Protein AF-A0A6L6EJC8-F1 (afdb_monomer)

Foldseek 3Di:
DQLVPDAPPQDPADWAWDVVVCVVVVHPTDTDRQNCPGPVRHVCRVVVSVVSSVVD

Structure (mmCIF, N/CA/C/O backbone):
data_AF-A0A6L6EJC8-F1
#
_entry.id   AF-A0A6L6EJC8-F1
#
loop_
_atom_site.group_PDB
_atom_site.id
_atom_site.type_symbol
_atom_site.label_atom_id
_atom_site.label_alt_id
_atom_site.label_comp_id
_atom_site.label_asym_id
_atom_site.label_entity_id
_atom_site.label_seq_id
_atom_site.pdbx_PDB_ins_code
_atom_site.Cartn_x
_atom_site.Cartn_y
_atom_site.Cartn_z
_atom_site.occupancy
_atom_site.B_iso_or_equiv
_atom_site.auth_seq_id
_atom_site.auth_comp_id
_atom_site.auth_asym_id
_atom_site.auth_atom_id
_atom_site.pdbx_PDB_model_num
ATOM 1 N N . MET A 1 1 ? 16.068 9.182 -21.570 1.00 59.62 1 MET A N 1
ATOM 2 C CA . MET A 1 1 ? 15.703 8.603 -2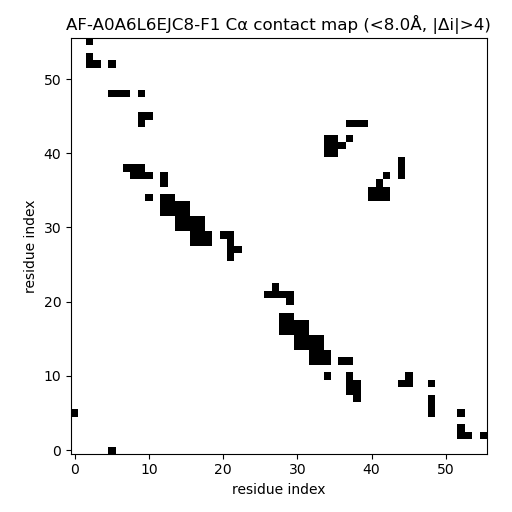0.260 1.00 59.62 1 MET A CA 1
ATOM 3 C C . MET A 1 1 ? 16.797 7.629 -19.883 1.00 59.62 1 MET A C 1
ATOM 5 O O . MET A 1 1 ? 17.145 6.807 -20.716 1.00 59.62 1 MET A O 1
ATOM 9 N N . THR A 1 2 ? 17.393 7.762 -18.702 1.00 63.81 2 THR A N 1
ATOM 10 C CA . THR A 1 2 ? 18.252 6.698 -18.165 1.00 63.81 2 THR A CA 1
ATOM 11 C C . THR A 1 2 ? 17.350 5.561 -17.668 1.00 63.81 2 THR A C 1
ATOM 13 O O . THR A 1 2 ? 16.190 5.832 -17.346 1.00 63.81 2 THR A O 1
ATOM 16 N N . PRO A 1 3 ? 17.825 4.308 -17.563 1.00 65.94 3 PRO A N 1
ATOM 17 C CA . PRO A 1 3 ? 17.025 3.226 -16.978 1.00 65.94 3 PRO A CA 1
ATOM 18 C C . PRO A 1 3 ? 16.474 3.618 -15.596 1.00 65.94 3 PRO A C 1
ATOM 20 O O . PRO A 1 3 ? 15.293 3.452 -15.311 1.00 65.94 3 PRO A O 1
ATOM 23 N N . ALA A 1 4 ? 17.274 4.322 -14.789 1.00 71.94 4 ALA A N 1
ATOM 24 C CA . ALA A 1 4 ? 16.847 4.868 -13.500 1.00 71.94 4 ALA A CA 1
ATOM 25 C C . ALA A 1 4 ? 15.658 5.857 -13.568 1.00 71.94 4 ALA A C 1
ATOM 27 O O . ALA A 1 4 ? 14.937 5.995 -12.578 1.00 71.94 4 ALA A O 1
ATOM 28 N N . SER A 1 5 ? 15.430 6.533 -14.704 1.00 83.38 5 SER A N 1
ATOM 29 C CA . SER A 1 5 ? 14.353 7.517 -14.886 1.00 83.38 5 SER A CA 1
ATOM 30 C C . SER A 1 5 ? 13.046 6.932 -15.442 1.00 83.38 5 SER A C 1
ATOM 32 O O . SER A 1 5 ? 12.116 7.694 -15.693 1.00 83.38 5 SER A O 1
ATOM 34 N N . LEU A 1 6 ? 12.957 5.619 -15.690 1.00 91.38 6 LEU A N 1
ATOM 35 C CA . LEU A 1 6 ? 11.713 4.977 -16.124 1.00 91.38 6 LEU A CA 1
ATOM 36 C C . LEU A 1 6 ? 10.761 4.808 -14.925 1.00 91.38 6 LEU A C 1
ATOM 38 O O . LEU A 1 6 ? 11.077 4.112 -13.957 1.00 91.38 6 LEU A O 1
ATOM 42 N N . SER A 1 7 ? 9.607 5.477 -14.961 1.00 94.06 7 SER A N 1
ATOM 43 C CA . SER A 1 7 ? 8.560 5.377 -13.935 1.00 94.06 7 SER A CA 1
ATOM 44 C C . SER A 1 7 ? 7.230 5.911 -14.469 1.00 94.06 7 SER A C 1
ATOM 46 O O . SER A 1 7 ? 7.210 6.824 -15.293 1.00 94.06 7 SER A O 1
ATOM 48 N N . MET A 1 8 ? 6.125 5.359 -13.972 1.00 94.62 8 MET A N 1
ATOM 49 C CA . MET A 1 8 ? 4.766 5.883 -14.147 1.00 94.62 8 MET A CA 1
ATOM 50 C C . MET A 1 8 ? 4.289 6.655 -12.904 1.00 94.62 8 MET A C 1
ATOM 52 O O . MET A 1 8 ? 3.124 7.035 -12.820 1.00 94.62 8 MET A O 1
ATOM 56 N N . GLY A 1 9 ? 5.170 6.860 -11.920 1.00 94.69 9 GLY A N 1
ATOM 57 C CA . GLY A 1 9 ? 4.809 7.383 -10.605 1.00 94.69 9 GLY A CA 1
ATOM 58 C C . GLY A 1 9 ? 4.313 6.305 -9.640 1.00 94.69 9 GLY A C 1
ATOM 59 O O . GLY A 1 9 ? 3.649 6.628 -8.658 1.00 94.69 9 GLY A O 1
ATOM 60 N N . GLU A 1 10 ? 4.615 5.030 -9.899 1.00 96.88 10 GLU A N 1
ATOM 61 C CA . GLU A 1 10 ? 4.312 3.937 -8.980 1.00 96.88 10 GLU A CA 1
ATOM 62 C C . GLU A 1 10 ? 4.987 4.105 -7.614 1.00 96.88 10 GLU A C 1
ATOM 64 O O . GLU A 1 10 ? 6.119 4.567 -7.461 1.00 96.88 10 GLU A O 1
ATOM 69 N N . GLY A 1 11 ? 4.280 3.666 -6.587 1.00 95.69 11 GLY A N 1
ATOM 70 C CA . GLY A 1 11 ? 4.667 3.806 -5.204 1.00 95.69 11 GLY A CA 1
ATOM 71 C C . GLY A 1 11 ? 4.122 5.062 -4.545 1.00 95.69 11 GLY A C 1
ATOM 72 O O . GLY A 1 11 ? 3.070 5.563 -4.917 1.00 95.69 11 GLY A O 1
ATOM 73 N N . ASN A 1 12 ? 4.759 5.481 -3.445 1.00 96.62 12 ASN A N 1
ATOM 74 C CA . ASN A 1 12 ? 4.289 6.583 -2.587 1.00 96.62 12 ASN A CA 1
ATOM 75 C C . ASN A 1 12 ? 2.802 6.516 -2.172 1.00 96.62 12 ASN A C 1
ATOM 77 O O . ASN A 1 12 ? 2.218 7.509 -1.750 1.00 96.62 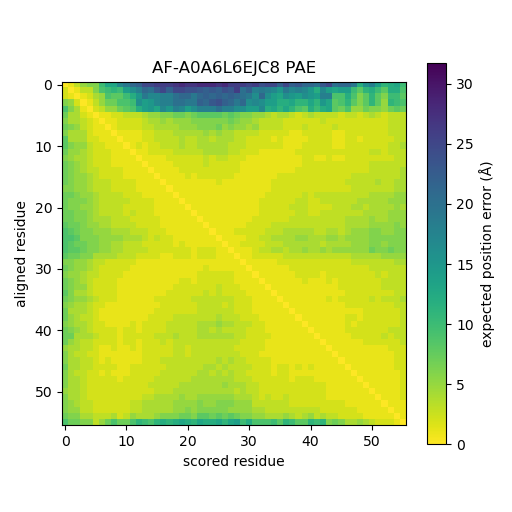12 ASN A O 1
ATOM 81 N N . THR A 1 13 ? 2.198 5.328 -2.223 1.00 98.31 13 THR A N 1
ATOM 82 C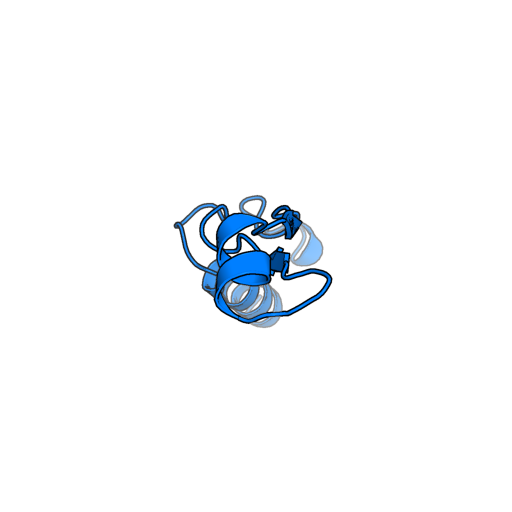 CA . THR A 1 13 ? 0.811 5.106 -1.818 1.00 98.31 13 THR A CA 1
ATOM 83 C C . THR A 1 13 ? 0.653 5.307 -0.304 1.00 98.31 13 THR A C 1
ATOM 85 O O . THR A 1 13 ? 1.564 4.978 0.469 1.00 98.31 13 THR A O 1
ATOM 88 N N . PRO A 1 14 ? -0.476 5.843 0.179 1.00 98.38 14 PRO A N 1
ATOM 89 C CA . PRO A 1 14 ? -0.643 6.156 1.592 1.00 98.38 14 PRO A CA 1
ATOM 90 C C . PRO A 1 14 ? -0.798 4.901 2.462 1.00 98.38 14 PRO A C 1
ATOM 92 O O . PRO A 1 14 ? -1.243 3.839 2.016 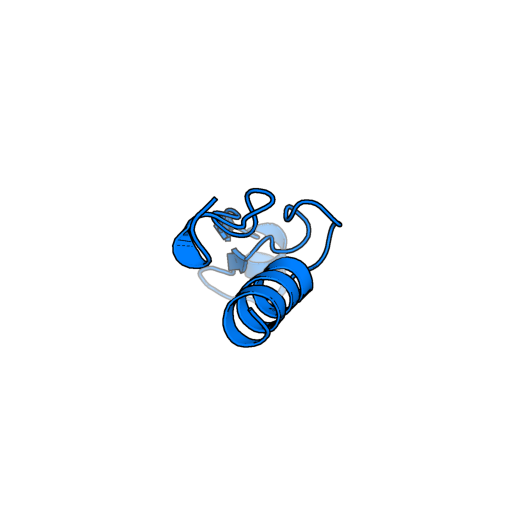1.00 98.38 14 PRO A O 1
ATOM 95 N N . LEU A 1 15 ? -0.457 5.048 3.744 1.00 98.50 15 LEU A N 1
ATOM 96 C CA . LEU A 1 15 ? -0.948 4.169 4.803 1.00 98.50 15 LEU A CA 1
ATOM 97 C C . LEU A 1 15 ? -2.271 4.737 5.316 1.00 98.50 15 LEU A C 1
ATOM 99 O O . LEU A 1 15 ? -2.323 5.870 5.787 1.00 98.50 15 LEU A O 1
ATOM 103 N N . VAL A 1 16 ? -3.335 3.949 5.233 1.00 98.38 16 VAL A N 1
ATOM 104 C CA . VAL A 1 16 ? -4.687 4.347 5.628 1.00 98.38 16 VAL A CA 1
ATOM 105 C C . VAL A 1 16 ? -5.047 3.644 6.930 1.00 98.38 16 VAL A C 1
ATOM 107 O O . VAL A 1 16 ? -4.973 2.418 7.020 1.00 98.38 16 VAL A O 1
ATOM 110 N N . LEU A 1 17 ? -5.429 4.411 7.951 1.00 98.56 17 LEU A N 1
ATOM 111 C CA . LEU A 1 17 ? -5.938 3.854 9.204 1.00 98.56 17 LEU A CA 1
ATOM 112 C C . LEU A 1 17 ? -7.328 3.250 8.966 1.00 98.56 17 LEU A C 1
ATOM 114 O O . LEU A 1 17 ? -8.195 3.898 8.384 1.00 98.56 17 LEU A O 1
ATOM 118 N N . LEU A 1 18 ? -7.560 2.035 9.466 1.00 98.62 18 LEU A N 1
ATOM 119 C CA . LEU A 1 18 ? -8.838 1.324 9.372 1.00 98.62 18 LEU A CA 1
ATOM 120 C C . LEU A 1 18 ? -9.511 1.224 10.754 1.00 98.62 18 LEU A C 1
ATOM 122 O O . LEU A 1 18 ? -9.533 0.148 11.359 1.00 98.62 18 LEU A O 1
ATOM 126 N N . PRO A 1 19 ? -10.085 2.323 11.286 1.00 98.25 19 PRO A N 1
ATOM 127 C CA . PRO A 1 19 ? -10.587 2.362 12.661 1.00 98.25 19 PRO A CA 1
ATOM 128 C C . PRO A 1 19 ? -11.774 1.417 12.886 1.00 98.25 19 PRO A C 1
ATOM 130 O O . PRO A 1 19 ? -11.887 0.804 13.945 1.00 98.25 19 PRO A O 1
ATOM 133 N N . THR A 1 20 ? -12.649 1.256 11.889 1.00 98.50 20 THR A N 1
ATOM 134 C CA . THR A 1 20 ? -13.790 0.330 11.966 1.00 98.50 20 THR A CA 1
ATOM 135 C C . THR A 1 20 ? -13.330 -1.119 12.084 1.00 98.50 20 THR A C 1
ATOM 137 O O . THR A 1 20 ? -13.885 -1.876 12.877 1.00 98.50 20 THR A O 1
ATOM 140 N N . LEU A 1 21 ? -12.285 -1.494 11.343 1.00 98.38 21 LEU A N 1
ATOM 141 C CA . LEU A 1 21 ? -11.729 -2.842 11.382 1.00 98.38 21 LEU A CA 1
ATOM 142 C C . LEU A 1 21 ? -10.986 -3.102 12.696 1.00 98.38 21 LEU A C 1
ATOM 144 O O . LEU A 1 21 ? -11.162 -4.158 13.296 1.00 98.38 21 LEU A O 1
ATOM 148 N N . ALA A 1 22 ? -10.230 -2.111 13.178 1.00 98.62 22 ALA A N 1
ATOM 149 C CA . ALA A 1 22 ? -9.541 -2.187 14.463 1.00 98.62 22 ALA A CA 1
ATOM 150 C C . ALA A 1 22 ? -10.530 -2.442 15.614 1.00 98.62 22 ALA A C 1
ATOM 152 O O . ALA A 1 22 ? -10.336 -3.380 16.385 1.00 98.62 22 ALA A O 1
ATOM 153 N N . ARG A 1 23 ? -11.652 -1.700 15.659 1.00 98.50 23 ARG A N 1
ATOM 154 C CA . ARG A 1 23 ? -12.735 -1.944 16.630 1.00 98.50 23 ARG A CA 1
ATOM 155 C C . ARG A 1 23 ? -13.358 -3.330 16.480 1.00 98.50 23 ARG A C 1
ATOM 157 O O . ARG A 1 23 ? -13.559 -4.007 17.480 1.00 98.50 23 ARG A O 1
ATOM 164 N N . LYS A 1 24 ? -13.645 -3.760 15.245 1.00 98.56 24 LYS A N 1
ATOM 165 C CA . LYS A 1 24 ? -14.270 -5.064 14.964 1.00 98.56 24 LYS A CA 1
ATOM 166 C C . LYS A 1 24 ? -13.437 -6.241 15.483 1.00 98.56 24 LYS A C 1
ATOM 168 O O . LYS A 1 24 ? -14.009 -7.252 15.874 1.00 98.56 24 LYS A O 1
ATOM 173 N N . TRP A 1 25 ? -12.112 -6.121 15.472 1.00 98.25 25 TRP A N 1
ATOM 174 C CA . TRP A 1 25 ? -11.195 -7.195 15.865 1.00 98.25 25 TRP A CA 1
ATOM 175 C C . TRP A 1 25 ? -10.518 -6.982 17.223 1.00 98.25 25 TRP A C 1
ATOM 177 O O . TRP A 1 25 ? -9.606 -7.727 17.563 1.00 98.25 25 TRP A O 1
ATOM 187 N N . GLY A 1 26 ? -10.940 -5.985 18.009 1.00 98.19 26 GLY A N 1
ATOM 188 C CA . GLY A 1 26 ? -10.350 -5.718 19.327 1.00 98.19 26 GLY A CA 1
ATOM 189 C C . GLY A 1 26 ? -8.868 -5.324 19.274 1.00 98.19 26 GLY A C 1
ATOM 190 O O . GLY A 1 26 ? -8.131 -5.557 20.227 1.00 98.19 26 GLY A O 1
ATOM 191 N N . MET A 1 27 ? -8.412 -4.749 18.158 1.00 98.25 27 MET A N 1
ATOM 192 C CA . MET A 1 27 ? -7.023 -4.331 17.956 1.00 98.25 27 MET A CA 1
ATOM 193 C C . MET A 1 27 ? -6.863 -2.830 18.218 1.00 98.25 27 MET A C 1
ATOM 195 O O . MET A 1 27 ? -7.757 -2.043 17.914 1.00 98.25 27 MET A O 1
ATOM 199 N N . ASN A 1 28 ? -5.690 -2.411 18.709 1.00 97.81 28 ASN A N 1
ATOM 200 C CA . ASN A 1 28 ? -5.393 -0.991 18.944 1.00 97.81 28 ASN A CA 1
ATOM 201 C C . ASN A 1 28 ? -5.439 -0.176 17.635 1.00 97.81 28 ASN A C 1
ATOM 203 O O . ASN A 1 28 ? -6.144 0.826 17.532 1.00 97.81 28 ASN A O 1
ATOM 207 N N . LYS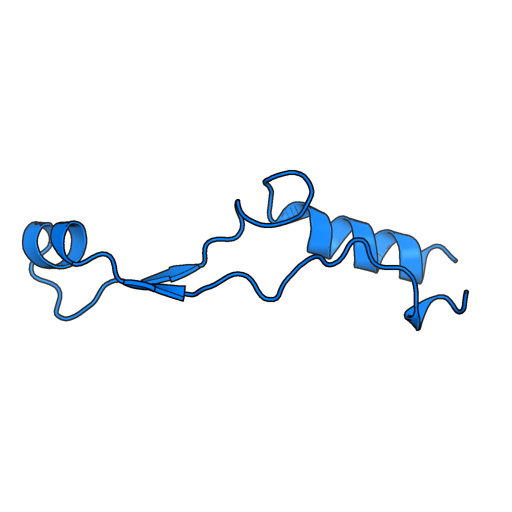 A 1 29 ? -4.701 -0.613 16.607 1.00 98.31 29 LYS A N 1
ATOM 208 C CA . LYS A 1 29 ? -4.659 0.043 15.293 1.00 98.31 29 LYS A CA 1
ATOM 209 C C . LYS A 1 29 ? -4.484 -0.995 14.195 1.00 98.31 29 LYS A C 1
ATOM 211 O O . LYS A 1 29 ? -3.682 -1.912 14.334 1.00 98.31 29 LYS A O 1
ATOM 216 N N . ILE A 1 30 ? -5.193 -0.798 13.089 1.00 98.62 30 ILE A N 1
ATOM 217 C CA . ILE A 1 30 ? -4.985 -1.530 11.840 1.00 98.62 30 ILE A CA 1
ATOM 218 C C . ILE A 1 30 ? -4.741 -0.503 10.749 1.00 98.62 30 ILE A C 1
ATOM 220 O O . ILE A 1 30 ? -5.506 0.452 10.613 1.00 98.62 30 ILE A O 1
ATOM 224 N N . TRP A 1 31 ? -3.686 -0.716 9.976 1.00 98.56 31 TRP A N 1
ATOM 225 C CA . TRP A 1 31 ? -3.317 0.121 8.845 1.00 98.56 31 TRP A CA 1
ATOM 226 C C . TRP A 1 31 ? -3.339 -0.714 7.574 1.00 98.56 31 TRP A C 1
ATOM 228 O O . TRP A 1 31 ? -2.930 -1.873 7.587 1.00 98.56 31 TRP A O 1
ATOM 238 N N . ALA A 1 32 ? -3.782 -0.117 6.475 1.00 98.38 32 ALA A N 1
ATOM 239 C CA . ALA A 1 32 ? -3.682 -0.699 5.148 1.00 98.38 32 ALA A CA 1
ATOM 240 C C . ALA A 1 32 ? -2.746 0.139 4.282 1.00 98.38 32 ALA A C 1
ATOM 242 O O . ALA A 1 32 ? -2.844 1.365 4.248 1.00 98.38 32 ALA A O 1
ATOM 243 N N . LYS A 1 33 ? -1.852 -0.526 3.552 1.00 98.56 33 LYS A N 1
ATOM 244 C CA . LYS A 1 33 ? -1.064 0.109 2.497 1.00 98.56 33 LYS A CA 1
ATOM 245 C C . LYS A 1 33 ? -1.907 0.150 1.224 1.00 98.56 33 LYS A C 1
ATOM 247 O O . LYS A 1 33 ? -2.224 -0.899 0.668 1.00 98.56 33 LYS A O 1
ATOM 252 N N . ALA A 1 34 ? -2.298 1.342 0.783 1.00 98.25 34 ALA A N 1
ATOM 253 C CA . ALA A 1 34 ? -3.241 1.528 -0.320 1.00 98.25 34 ALA A CA 1
ATOM 254 C C . ALA A 1 34 ? -2.589 1.341 -1.707 1.00 98.25 34 ALA A C 1
ATOM 256 O O . ALA A 1 34 ? -2.622 2.237 -2.543 1.00 98.25 34 ALA A O 1
ATOM 257 N N . GLU A 1 35 ? -1.999 0.170 -1.977 1.00 98.38 35 GLU A N 1
ATOM 258 C CA . GLU A 1 35 ? -1.336 -0.146 -3.260 1.00 98.38 35 GLU A CA 1
ATOM 259 C C . GLU A 1 35 ? -2.287 -0.168 -4.473 1.00 98.38 35 GLU A C 1
ATOM 261 O O . GLU A 1 35 ? -1.830 -0.181 -5.612 1.00 98.38 35 GLU A O 1
ATOM 266 N N . TYR A 1 36 ? -3.602 -0.124 -4.257 1.00 97.69 36 TYR A N 1
ATOM 267 C CA . TYR A 1 36 ? -4.573 0.079 -5.336 1.00 97.69 36 TYR A CA 1
ATOM 268 C C . TYR A 1 36 ? -4.561 1.515 -5.896 1.00 97.69 36 TYR A C 1
ATOM 270 O O . TYR A 1 36 ? -5.242 1.785 -6.875 1.00 97.69 36 TYR A O 1
ATOM 278 N N . LEU A 1 37 ? -3.818 2.441 -5.281 1.00 98.25 37 LEU A N 1
ATOM 279 C CA . LEU A 1 37 ? -3.625 3.811 -5.772 1.00 98.25 37 LEU A CA 1
ATOM 280 C C . LEU A 1 37 ? -2.380 3.967 -6.658 1.00 98.25 37 LEU A C 1
ATOM 282 O O . LEU A 1 37 ? -2.019 5.085 -7.012 1.00 98.25 37 LEU A O 1
ATOM 286 N N . ASN A 1 38 ? -1.707 2.868 -7.005 1.00 98.38 38 ASN A N 1
ATOM 287 C CA . ASN A 1 38 ? -0.710 2.890 -8.075 1.00 98.38 38 ASN A CA 1
ATOM 288 C C . ASN A 1 38 ? -1.379 3.171 -9.444 1.00 98.38 38 ASN A C 1
ATOM 290 O O . ASN A 1 38 ? -2.586 2.949 -9.571 1.00 98.38 38 ASN A O 1
ATOM 294 N N . PRO A 1 39 ? -0.626 3.619 -10.469 1.00 98.00 39 PRO A N 1
ATOM 295 C CA . PRO A 1 39 ? -1.167 4.042 -11.767 1.00 98.00 39 PRO A CA 1
ATOM 296 C C . PRO A 1 39 ? -2.155 3.080 -12.450 1.00 98.00 39 PRO A C 1
ATOM 298 O O . PRO A 1 39 ? -3.148 3.536 -13.012 1.00 98.00 39 PRO A O 1
ATOM 301 N N . THR A 1 40 ? -1.926 1.764 -12.394 1.00 97.50 40 THR A N 1
ATOM 302 C CA . THR A 1 40 ? -2.821 0.745 -12.984 1.00 97.50 40 THR A CA 1
ATOM 303 C C . THR A 1 40 ? -3.820 0.160 -11.985 1.00 97.50 40 THR A C 1
ATOM 305 O O . THR A 1 40 ? -4.610 -0.721 -12.322 1.00 97.50 40 THR A O 1
ATOM 308 N N . GLY A 1 41 ? -3.792 0.628 -10.738 1.00 97.56 41 GLY A N 1
ATOM 309 C CA . GLY A 1 41 ? -4.648 0.135 -9.666 1.00 97.56 41 GLY A CA 1
ATOM 310 C C . GLY A 1 41 ? -4.115 -1.106 -8.946 1.00 97.56 41 GLY A C 1
ATOM 311 O O . GLY A 1 41 ? -4.865 -1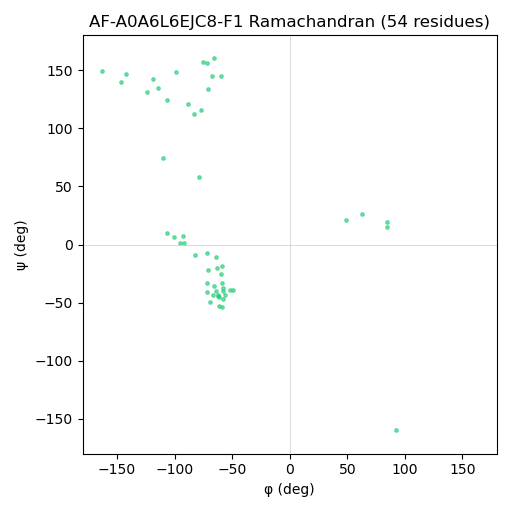.784 -8.242 1.00 97.56 41 GLY A O 1
ATOM 312 N N . SER A 1 42 ? -2.834 -1.445 -9.114 1.00 97.62 42 SER A N 1
ATOM 313 C CA . SER A 1 42 ? -2.250 -2.678 -8.582 1.00 97.62 42 SER A CA 1
ATOM 314 C C . SER A 1 42 ? -0.823 -2.476 -8.079 1.00 97.62 42 SER A C 1
ATOM 316 O O . SER A 1 42 ? -0.026 -1.756 -8.671 1.00 97.62 42 SER A O 1
ATOM 318 N N . TYR A 1 43 ? -0.445 -3.218 -7.034 1.00 97.75 43 TYR A N 1
ATOM 319 C CA . TYR A 1 43 ? 0.935 -3.258 -6.526 1.00 97.75 43 TYR A CA 1
ATOM 320 C C . TYR A 1 43 ? 1.960 -3.725 -7.577 1.00 97.75 43 TYR A C 1
ATOM 322 O O . TYR A 1 43 ? 3.164 -3.511 -7.416 1.00 97.75 43 TYR A O 1
ATOM 330 N N . LYS A 1 44 ? 1.493 -4.388 -8.648 1.00 97.81 44 LYS A N 1
ATOM 331 C CA . LYS A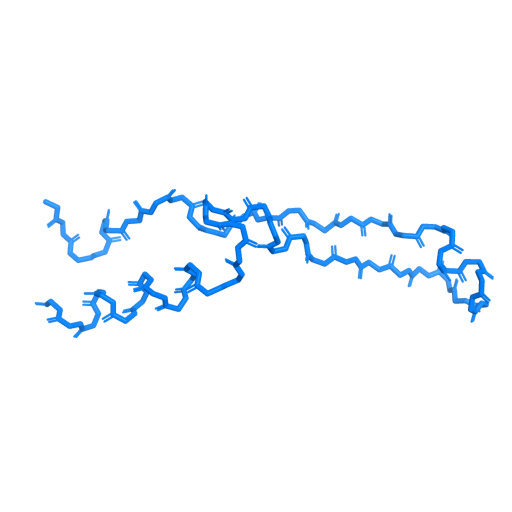 1 44 ? 2.341 -4.919 -9.723 1.00 97.81 44 LYS A CA 1
ATOM 332 C C . LYS A 1 44 ? 3.089 -3.829 -10.484 1.00 97.81 44 LYS A C 1
ATOM 334 O O . LYS A 1 44 ? 4.125 -4.147 -11.054 1.00 97.81 44 LYS A O 1
ATOM 339 N N . ASP A 1 45 ? 2.646 -2.576 -10.425 1.00 97.75 45 ASP A N 1
ATOM 340 C CA . ASP A 1 45 ? 3.332 -1.463 -11.090 1.00 97.75 45 ASP A CA 1
ATOM 341 C C . ASP A 1 45 ? 4.779 -1.316 -10.616 1.00 97.75 45 ASP A C 1
ATOM 343 O O . ASP A 1 45 ? 5.680 -1.107 -11.425 1.00 97.75 45 ASP A O 1
ATOM 347 N N . ARG A 1 46 ? 5.034 -1.543 -9.320 1.00 96.44 46 ARG A N 1
ATOM 348 C CA . ARG A 1 46 ? 6.392 -1.533 -8.756 1.00 96.44 46 ARG A CA 1
ATOM 349 C C . ARG A 1 46 ? 7.277 -2.612 -9.372 1.00 96.44 46 ARG A C 1
ATOM 351 O O . ARG A 1 46 ? 8.438 -2.361 -9.676 1.00 96.44 46 ARG A O 1
ATOM 358 N N . ILE A 1 47 ? 6.719 -3.811 -9.536 1.00 97.12 47 ILE A N 1
ATOM 359 C CA . ILE A 1 47 ? 7.431 -4.965 -10.093 1.00 97.12 47 ILE A CA 1
ATOM 360 C C . ILE A 1 47 ? 7.700 -4.714 -11.573 1.00 97.12 47 ILE A C 1
ATOM 362 O O . ILE A 1 47 ? 8.842 -4.817 -12.000 1.00 97.12 47 ILE A O 1
ATOM 366 N N . ALA A 1 48 ? 6.673 -4.316 -12.328 1.00 96.62 48 ALA A N 1
ATOM 367 C CA . ALA A 1 48 ? 6.782 -4.019 -13.750 1.00 96.62 48 ALA A CA 1
ATOM 368 C C . ALA A 1 48 ? 7.851 -2.955 -14.025 1.00 96.62 48 ALA A C 1
ATOM 370 O O . ALA A 1 48 ? 8.673 -3.136 -14.921 1.00 96.62 48 ALA A O 1
ATOM 371 N N . ARG A 1 49 ? 7.896 -1.891 -13.210 1.00 95.25 49 ARG A N 1
ATOM 372 C CA . ARG A 1 49 ? 8.926 -0.855 -13.305 1.00 95.25 49 ARG A CA 1
ATOM 373 C C . ARG A 1 49 ? 10.328 -1.433 -13.132 1.00 95.25 49 ARG A C 1
ATOM 375 O O . ARG A 1 49 ? 11.163 -1.241 -14.008 1.00 95.25 49 ARG A O 1
ATOM 382 N N . THR A 1 50 ? 10.593 -2.159 -12.047 1.00 94.62 50 THR A N 1
ATOM 383 C CA . THR A 1 50 ? 11.922 -2.751 -11.823 1.00 94.62 50 THR A CA 1
ATOM 384 C C . THR A 1 50 ? 12.281 -3.767 -12.906 1.00 94.62 50 THR A C 1
ATOM 386 O O . THR A 1 50 ? 13.379 -3.703 -13.441 1.00 94.62 50 THR A O 1
ATOM 389 N N . THR A 1 51 ? 11.359 -4.650 -13.301 1.00 95.81 51 THR A N 1
ATOM 390 C CA . THR A 1 51 ? 11.597 -5.621 -14.380 1.00 95.81 51 THR A CA 1
ATOM 391 C C . THR A 1 51 ? 11.966 -4.937 -15.693 1.00 95.81 51 THR A C 1
ATOM 393 O O . THR A 1 51 ? 12.853 -5.415 -16.391 1.00 95.81 51 THR A O 1
ATOM 396 N N . MET A 1 52 ? 11.324 -3.814 -16.028 1.00 94.75 52 MET A N 1
ATOM 397 C CA . MET A 1 52 ? 11.656 -3.076 -17.245 1.00 94.75 52 MET A CA 1
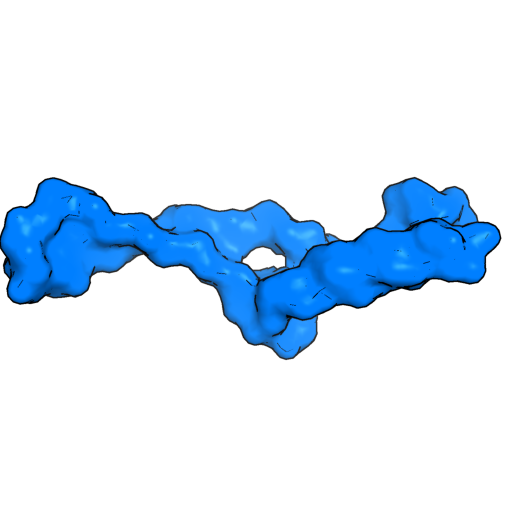ATOM 398 C C . MET A 1 52 ? 12.996 -2.358 -17.165 1.00 94.75 52 MET A C 1
ATOM 400 O O . MET A 1 52 ? 13.675 -2.268 -18.177 1.00 94.75 52 MET A O 1
ATOM 404 N N . ILE A 1 53 ? 13.390 -1.878 -15.987 1.00 94.06 53 ILE A N 1
ATOM 405 C CA . ILE A 1 53 ? 14.709 -1.270 -15.784 1.00 94.06 53 ILE A CA 1
ATOM 406 C C . ILE A 1 53 ? 15.820 -2.310 -15.928 1.00 94.06 53 ILE A C 1
ATOM 408 O O . ILE A 1 53 ? 16.808 -2.022 -16.581 1.00 94.06 53 ILE A O 1
ATOM 412 N N . GLU A 1 54 ? 15.653 -3.504 -15.358 1.00 93.19 54 GLU A N 1
ATOM 413 C CA . GLU A 1 54 ? 16.651 -4.585 -15.440 1.00 93.19 54 GLU A CA 1
ATOM 414 C C . GLU A 1 54 ? 16.753 -5.208 -16.843 1.00 93.19 54 GLU A C 1
ATOM 416 O O . GLU A 1 54 ? 17.756 -5.832 -17.179 1.00 93.19 54 GLU A O 1
ATOM 421 N N . ALA A 1 55 ? 15.707 -5.077 -17.663 1.00 91.94 55 ALA A N 1
ATOM 422 C CA . ALA A 1 55 ? 15.697 -5.574 -19.037 1.00 91.94 55 ALA A CA 1
ATOM 423 C C . ALA A 1 55 ? 16.367 -4.620 -20.047 1.00 91.94 55 ALA A C 1
ATOM 425 O O . ALA A 1 55 ? 16.526 -5.005 -21.208 1.00 91.94 55 ALA A O 1
ATOM 426 N N . LEU A 1 56 ? 16.705 -3.392 -19.635 1.00 85.50 56 LEU A N 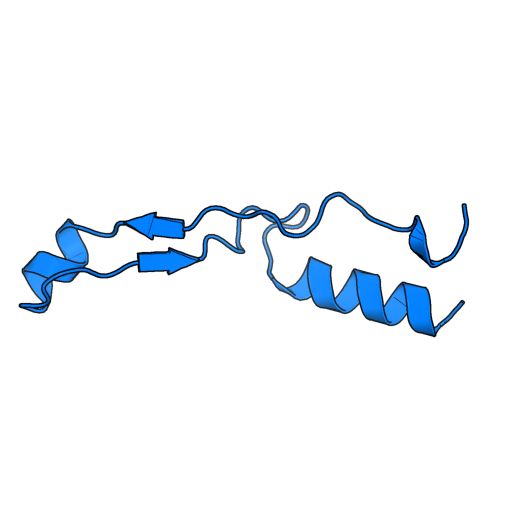1
ATOM 427 C CA . LEU A 1 56 ? 17.288 -2.328 -20.464 1.00 85.50 56 LEU A CA 1
ATOM 428 C C . LEU A 1 56 ? 18.761 -2.093 -20.116 1.00 85.50 56 LEU A C 1
ATOM 430 O O . LEU A 1 56 ? 19.537 -1.877 -21.073 1.00 85.50 56 LEU A O 1
#

Nearest PDB structures (foldseek):
  4neg-assembly1_B  TM=6.973E-01  e=7.826E-01  Bacillus anthracis str. 'Ames Ancestor'
  4d9k-assembly2_C  TM=7.731E-01  e=3.251E+00  Escherichia coli K-12
  4d9k-assembly1_B  TM=7.067E-01  e=3.038E+00  Escherichia coli K-12
  5ygr-assembly2_C  TM=6.927E-01  e=3.724E+00  Salmonella enterica subsp. enterica serovar Typhi

pLDDT: mean 94.38, std 8.66, range [59.62, 98.62]

Solvent-accessible surface area (backbone atoms only — not comparable to full-atom values): 3470 Å² total; per-residue (Å²): 130,58,62,90,66,62,73,83,70,52,58,94,52,54,76,43,78,37,66,70,57,12,62,74,69,77,42,94,76,38,72,43,74,41,37,57,69,21,82,88,46,35,64,59,49,55,52,54,42,53,55,53,38,78,74,104

Radius of gyration: 15.73 Å; Cα contacts (8 Å, |Δi|>4): 63; chains: 1; bounding box: 32×16×40 Å

Sequence (56 aa):
MTPASLSMGEGNTPLVLLPTLARKWGMNKIWAKAEYLNPTGSYKDRIARTTMIEAL

Mean predicted aligned error: 3.68 Å

Secondary structure (DSSP, 8-state):
--GGG--SS---PPEEE-HHHHHHTT-S--EEE-GGGSTTSSTHHHHHHHHHHHT-